Protein AF-X1UPN3-F1 (afdb_monomer_lite)

pLDDT: mean 74.42, std 16.79, range [43.34, 97.44]

Foldseek 3Di: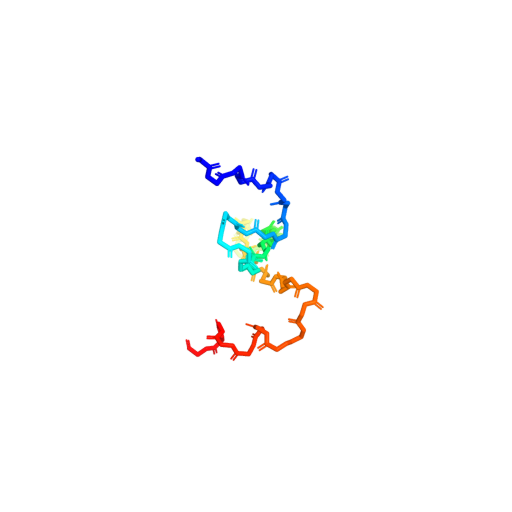
DQDQDPDPQAGSVRHGDFDWDKDWDWDQDPVRDIDIDIDIDTDTHPPPVVPPPPPD

Radius of gyration: 17.39 Å; chains: 1; bounding box: 54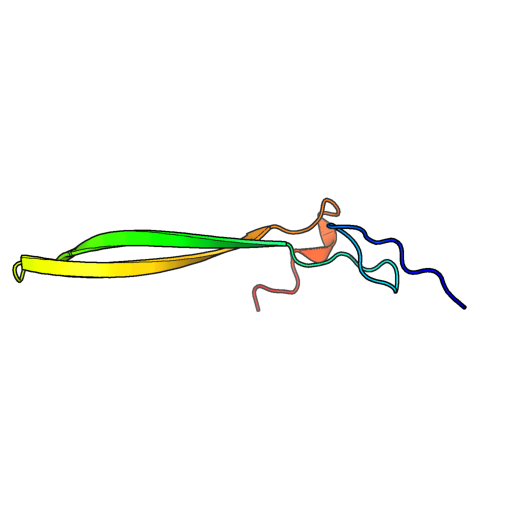×23×36 Å

Secondary structure (DSSP, 8-state):
-------SSB-TTSPBPPEEEEEEEEEE-TTS-EEEEEEEEEE--S-GGGGGGS--

Organism: NCBI:txid412755

Sequence (56 aa):
MKRCLNSPFYDCQGKPKDLLRLHYEVVRQPDGTTKRIWHRTVICSLEPHYCQLSML

Structure (mmCIF, N/CA/C/O backbone):
data_AF-X1UPN3-F1
#
_entry.id   AF-X1UPN3-F1
#
loop_
_atom_site.group_PDB
_atom_site.id
_atom_site.type_symbol
_atom_site.label_atom_id
_atom_site.label_alt_id
_atom_site.label_comp_id
_atom_site.label_asym_id
_atom_site.label_entity_id
_atom_site.label_seq_id
_atom_site.pdbx_PDB_ins_code
_atom_site.Cartn_x
_atom_site.Cartn_y
_atom_site.Cartn_z
_atom_site.occupancy
_atom_site.B_iso_or_equiv
_atom_site.auth_seq_id
_atom_site.auth_comp_id
_atom_site.auth_asym_id
_atom_site.auth_atom_id
_atom_site.pdbx_PDB_model_num
ATOM 1 N N . MET A 1 1 ? 35.908 1.235 -9.353 1.00 50.09 1 MET A N 1
ATOM 2 C CA . MET A 1 1 ? 34.709 1.502 -8.522 1.00 50.09 1 MET A CA 1
ATOM 3 C C . MET A 1 1 ? 33.506 1.656 -9.439 1.00 50.09 1 MET A C 1
ATOM 5 O O . MET A 1 1 ? 33.499 2.585 -10.236 1.00 50.09 1 MET A O 1
ATOM 9 N N . LYS A 1 2 ? 32.518 0.751 -9.382 1.00 55.69 2 LYS A N 1
ATOM 10 C CA . LYS A 1 2 ? 31.238 0.974 -10.073 1.00 55.69 2 LYS A CA 1
ATOM 11 C C . LYS A 1 2 ? 30.534 2.128 -9.356 1.00 55.69 2 LYS A C 1
ATOM 13 O O . LYS A 1 2 ? 30.238 2.010 -8.171 1.00 55.69 2 LYS A O 1
ATOM 18 N N . ARG A 1 3 ? 30.342 3.265 -10.031 1.00 62.03 3 ARG A N 1
ATOM 19 C CA . ARG A 1 3 ? 29.518 4.355 -9.496 1.00 62.03 3 ARG A CA 1
ATOM 20 C C . ARG A 1 3 ? 28.071 3.885 -9.557 1.00 62.03 3 ARG A C 1
ATOM 22 O O . ARG A 1 3 ? 27.543 3.705 -10.649 1.00 62.03 3 ARG A O 1
ATOM 29 N N . CYS A 1 4 ? 27.457 3.652 -8.402 1.00 64.69 4 CYS A N 1
ATOM 30 C CA . CYS A 1 4 ? 26.016 3.466 -8.354 1.00 64.69 4 CYS A CA 1
ATOM 31 C C . CYS A 1 4 ? 25.354 4.755 -8.833 1.00 64.69 4 CYS A C 1
ATOM 33 O O . CYS A 1 4 ? 25.644 5.834 -8.310 1.00 64.69 4 CYS A O 1
ATOM 35 N N . LEU A 1 5 ? 24.464 4.647 -9.813 1.00 68.00 5 LEU A N 1
ATOM 36 C CA . LEU A 1 5 ? 23.548 5.733 -10.114 1.00 68.00 5 LEU A CA 1
ATOM 37 C C . LEU A 1 5 ? 22.559 5.817 -8.947 1.00 68.00 5 LEU A C 1
ATOM 39 O O . LEU A 1 5 ? 21.932 4.812 -8.607 1.00 68.00 5 LEU A O 1
ATOM 43 N N . ASN A 1 6 ? 22.421 6.985 -8.317 1.00 65.88 6 ASN A N 1
ATOM 44 C CA . ASN A 1 6 ? 21.396 7.197 -7.295 1.00 65.88 6 ASN A CA 1
ATOM 45 C C . ASN A 1 6 ? 20.025 7.320 -7.978 1.00 65.88 6 ASN A C 1
ATOM 47 O O . ASN A 1 6 ? 19.488 8.413 -8.138 1.00 65.88 6 ASN A O 1
ATOM 51 N N . SER A 1 7 ? 19.519 6.193 -8.478 1.00 68.56 7 SER A N 1
ATOM 52 C CA . SER A 1 7 ? 18.244 6.108 -9.175 1.00 68.56 7 SER A CA 1
ATOM 53 C C . SER A 1 7 ? 17.135 5.693 -8.204 1.00 68.56 7 SER A C 1
ATOM 55 O O . SER A 1 7 ? 17.310 4.720 -7.454 1.00 68.56 7 SER A O 1
ATOM 57 N N . PRO A 1 8 ? 15.976 6.376 -8.232 1.00 70.38 8 PRO A N 1
ATOM 58 C CA . PRO A 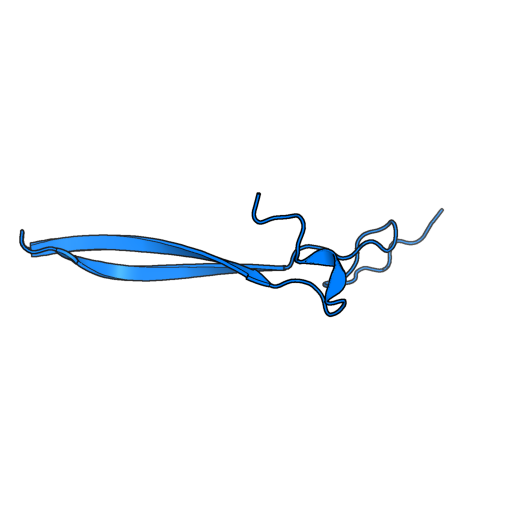1 8 ? 14.802 5.941 -7.485 1.00 70.38 8 PRO A CA 1
ATOM 59 C C . PRO A 1 8 ? 14.200 4.645 -8.055 1.00 70.38 8 PRO A C 1
ATOM 61 O O . PRO A 1 8 ? 13.503 3.946 -7.330 1.00 70.38 8 PRO A O 1
ATOM 64 N N . PHE A 1 9 ? 14.511 4.291 -9.308 1.00 71.69 9 PHE A N 1
ATOM 65 C CA . PHE A 1 9 ? 13.922 3.147 -10.016 1.00 71.69 9 PHE A CA 1
ATOM 66 C C . PHE A 1 9 ? 14.842 1.927 -10.111 1.00 71.69 9 PHE A C 1
ATOM 68 O O . PHE A 1 9 ? 14.350 0.813 -10.230 1.00 71.69 9 PHE A O 1
ATOM 75 N N . TYR A 1 10 ? 16.163 2.112 -10.050 1.00 73.38 10 TYR A N 1
ATOM 76 C CA . TYR A 1 10 ? 17.134 1.030 -10.247 1.00 73.38 10 TYR A CA 1
ATOM 77 C C . TYR A 1 10 ? 18.123 0.926 -9.084 1.00 73.38 10 TYR A C 1
ATOM 79 O O . TYR A 1 10 ? 18.435 1.916 -8.412 1.00 73.38 10 TYR A O 1
ATOM 87 N N . ASP A 1 11 ? 18.609 -0.284 -8.822 1.00 73.56 11 ASP A N 1
ATOM 88 C CA . ASP A 1 11 ? 19.673 -0.556 -7.861 1.00 73.56 11 ASP A CA 1
ATOM 89 C C . ASP A 1 11 ? 21.079 -0.356 -8.457 1.00 73.56 11 ASP A C 1
ATOM 91 O O . ASP A 1 11 ? 21.265 -0.034 -9.631 1.00 73.56 11 ASP A O 1
ATOM 95 N N . CYS A 1 12 ? 22.101 -0.546 -7.623 1.00 75.56 12 CYS A N 1
ATOM 96 C CA . CYS A 1 12 ? 23.507 -0.456 -8.025 1.00 75.56 12 CYS A CA 1
ATOM 97 C C . CYS A 1 12 ? 23.931 -1.491 -9.085 1.00 75.56 12 CYS A C 1
ATOM 99 O O . CYS A 1 12 ? 25.006 -1.355 -9.672 1.00 75.56 12 CYS A O 1
ATOM 101 N N . GLN A 1 13 ? 23.140 -2.546 -9.286 1.00 75.25 13 GLN A N 1
ATOM 102 C CA . GLN A 1 13 ? 23.352 -3.589 -10.287 1.00 75.25 13 GLN A CA 1
ATOM 103 C C . GLN A 1 13 ? 22.558 -3.314 -11.576 1.00 75.25 13 GLN A C 1
ATOM 105 O O . GLN A 1 13 ? 22.725 -4.055 -12.541 1.00 75.25 13 GLN A O 1
ATOM 110 N N . GLY A 1 14 ? 21.740 -2.253 -11.609 1.00 72.12 14 GLY A N 1
ATOM 111 C CA . GLY A 1 14 ? 20.848 -1.925 -12.721 1.00 72.12 14 GLY A CA 1
ATOM 112 C C . GLY A 1 14 ? 19.532 -2.704 -12.705 1.00 72.12 14 GLY A C 1
ATOM 113 O O . GLY A 1 14 ? 18.809 -2.672 -13.695 1.00 72.12 14 GLY A O 1
ATOM 114 N N . LYS A 1 15 ? 19.207 -3.404 -11.612 1.00 71.38 15 LYS A N 1
ATOM 115 C CA . LYS A 1 15 ? 17.932 -4.113 -11.468 1.00 71.38 15 LYS A CA 1
ATOM 116 C C . LYS A 1 15 ? 16.833 -3.148 -11.029 1.00 71.38 15 LYS A C 1
ATOM 118 O O . LYS A 1 15 ? 17.120 -2.239 -10.242 1.00 71.38 15 LYS A O 1
ATOM 123 N N . PRO A 1 16 ? 15.590 -3.326 -11.505 1.00 71.38 16 PRO A N 1
ATOM 124 C CA . PRO A 1 16 ? 14.468 -2.526 -11.041 1.00 71.38 16 PRO A CA 1
ATOM 125 C C . PRO A 1 16 ? 14.276 -2.708 -9.533 1.00 71.38 16 PRO A C 1
ATOM 127 O O . PRO A 1 16 ? 14.315 -3.822 -9.012 1.00 71.38 16 PRO A O 1
ATOM 130 N N . LYS A 1 17 ? 14.075 -1.596 -8.828 1.00 73.38 17 LYS A N 1
ATOM 131 C CA . LYS A 1 17 ? 13.615 -1.599 -7.442 1.00 73.38 17 LYS A CA 1
ATOM 132 C C . LYS A 1 17 ? 12.102 -1.746 -7.447 1.00 73.38 17 LYS A C 1
ATOM 134 O O . LYS A 1 17 ? 11.414 -1.077 -8.223 1.00 73.38 17 LYS A O 1
ATOM 139 N N . ASP A 1 18 ? 11.585 -2.564 -6.542 1.00 72.06 18 ASP A N 1
ATOM 140 C CA . ASP A 1 18 ? 10.167 -2.519 -6.216 1.00 72.06 18 ASP A CA 1
ATOM 141 C C . ASP A 1 18 ? 9.877 -1.168 -5.561 1.00 72.06 18 ASP A C 1
ATOM 143 O O . ASP A 1 18 ? 10.429 -0.843 -4.503 1.00 72.06 18 ASP A O 1
ATOM 147 N N . LEU A 1 19 ? 9.029 -0.355 -6.190 1.00 72.94 19 LEU A N 1
ATOM 148 C CA . LEU A 1 19 ? 8.536 0.853 -5.550 1.00 72.94 19 LEU A CA 1
ATOM 149 C C . LEU A 1 19 ? 7.382 0.459 -4.643 1.00 72.94 19 LEU A C 1
ATOM 151 O O . LEU A 1 19 ? 6.471 -0.267 -5.034 1.00 72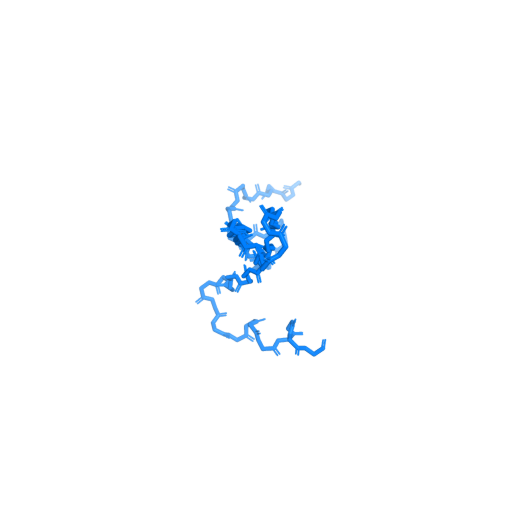.94 19 LEU A O 1
ATOM 155 N N . LEU A 1 20 ? 7.409 0.942 -3.408 1.00 74.75 20 LEU A N 1
ATOM 156 C CA . LEU A 1 20 ? 6.369 0.641 -2.443 1.00 74.75 20 LEU A CA 1
ATOM 157 C C . LEU A 1 20 ? 5.592 1.896 -2.090 1.00 74.75 20 LEU A C 1
ATOM 159 O O . LEU A 1 20 ? 6.156 2.858 -1.574 1.00 74.75 20 LEU A O 1
ATOM 163 N N . ARG A 1 21 ? 4.277 1.861 -2.311 1.00 80.94 21 ARG A N 1
ATOM 164 C CA . ARG A 1 21 ? 3.359 2.854 -1.765 1.00 80.94 21 ARG A CA 1
ATOM 165 C C . ARG A 1 21 ? 2.670 2.269 -0.545 1.00 80.94 21 ARG A C 1
ATOM 167 O O . ARG A 1 21 ? 1.868 1.342 -0.643 1.00 80.94 21 ARG A O 1
ATOM 174 N N . LEU A 1 22 ? 2.981 2.848 0.605 1.00 87.69 22 LEU A N 1
ATOM 175 C CA . LEU A 1 22 ? 2.306 2.572 1.863 1.00 87.69 22 LEU A CA 1
ATOM 176 C C . LEU A 1 22 ? 1.311 3.694 2.135 1.00 87.69 22 LEU A C 1
ATOM 178 O O . LEU A 1 22 ? 1.666 4.870 2.089 1.00 87.69 22 LEU A O 1
ATOM 182 N N . HIS A 1 23 ? 0.068 3.331 2.412 1.00 88.00 23 HIS A N 1
ATOM 183 C CA . HIS A 1 23 ? -0.931 4.259 2.926 1.00 88.00 23 HIS A CA 1
ATOM 184 C C . HIS A 1 23 ? -1.809 3.546 3.947 1.00 88.00 23 HIS A C 1
ATOM 186 O O . HIS A 1 23 ? -1.764 2.323 4.070 1.00 88.00 23 HIS A O 1
ATOM 192 N N . TYR A 1 24 ? -2.579 4.310 4.709 1.00 94.62 24 TYR A N 1
ATOM 193 C CA . TYR A 1 24 ? -3.564 3.744 5.611 1.00 94.62 24 TYR A CA 1
ATOM 194 C C . TYR A 1 24 ? -4.879 4.488 5.496 1.00 94.62 24 TYR A C 1
ATOM 196 O O . TYR A 1 24 ? -4.912 5.680 5.192 1.00 94.62 24 TYR A O 1
ATOM 204 N N . GLU A 1 25 ? -5.944 3.769 5.802 1.00 96.06 25 GLU A N 1
ATOM 205 C CA . GLU A 1 25 ? -7.277 4.318 5.966 1.00 96.06 25 GLU A CA 1
ATOM 206 C C . GLU A 1 25 ? -7.671 4.225 7.438 1.00 96.06 25 GLU A C 1
ATOM 208 O O . GLU A 1 25 ? -7.298 3.284 8.148 1.00 96.06 25 GLU A O 1
ATOM 213 N N . VAL A 1 26 ? -8.397 5.231 7.923 1.00 97.06 26 VAL A N 1
ATOM 214 C CA . VAL A 1 26 ? -8.960 5.225 9.275 1.00 97.06 26 VAL A CA 1
ATOM 215 C C . VAL A 1 26 ? -10.425 4.847 9.160 1.00 97.06 26 VAL A C 1
ATOM 217 O O . VAL A 1 26 ? -11.216 5.592 8.589 1.00 97.06 26 VAL A O 1
ATOM 220 N N . VAL A 1 27 ? -10.785 3.701 9.725 1.00 97.44 27 VAL A N 1
ATOM 221 C CA . VAL A 1 27 ? -12.147 3.167 9.678 1.00 97.44 27 VAL A CA 1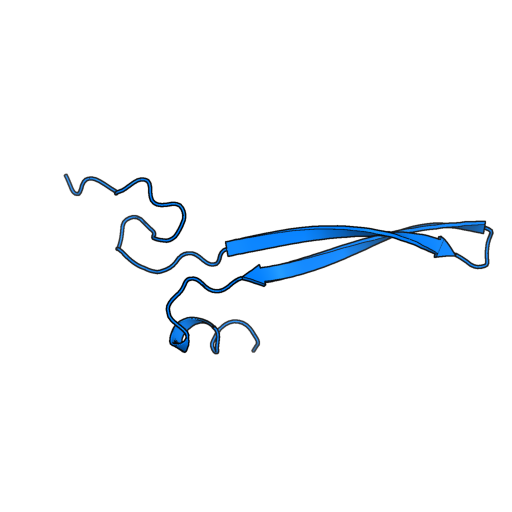
ATOM 222 C C . VAL A 1 27 ? -12.735 3.187 11.082 1.00 97.44 27 VAL A C 1
ATOM 224 O O . VAL A 1 27 ? -12.091 2.754 12.040 1.00 97.44 27 VAL A O 1
ATOM 227 N N . ARG A 1 28 ? -13.961 3.701 11.221 1.00 97.44 28 ARG A N 1
ATOM 228 C CA . ARG A 1 28 ? -14.705 3.658 12.484 1.00 97.44 28 ARG A CA 1
ATOM 229 C C . ARG A 1 28 ? -15.423 2.317 12.602 1.00 97.44 28 ARG A C 1
ATOM 231 O O . ARG A 1 28 ? -16.127 1.909 11.684 1.00 97.44 28 ARG A O 1
ATOM 238 N N . GLN A 1 29 ? -15.205 1.627 13.711 1.00 97.00 29 GLN A N 1
ATOM 239 C CA . GLN A 1 29 ? -15.775 0.317 13.984 1.00 97.00 29 GLN A CA 1
ATOM 240 C C . GLN A 1 29 ? -17.183 0.447 14.598 1.00 97.00 29 GLN A C 1
ATOM 242 O O . GLN A 1 29 ? -17.522 1.504 15.142 1.00 97.00 29 GLN A O 1
ATOM 247 N N . PRO A 1 30 ? -18.011 -0.614 14.536 1.00 96.19 30 PRO A N 1
ATOM 248 C CA . PRO A 1 30 ? -19.364 -0.601 15.103 1.00 96.19 30 PRO A CA 1
ATOM 249 C C . PRO A 1 30 ? -19.413 -0.382 16.622 1.00 96.19 30 PRO A C 1
ATOM 251 O O . PRO A 1 30 ? -20.395 0.145 17.130 1.00 96.19 30 PRO A O 1
ATOM 254 N N . ASP A 1 31 ? -18.348 -0.744 17.340 1.00 96.00 31 ASP A N 1
ATOM 255 C CA . ASP A 1 31 ? -18.191 -0.511 18.783 1.00 96.00 31 ASP A CA 1
ATOM 256 C C . ASP A 1 31 ? -17.793 0.941 19.131 1.00 96.00 31 ASP A C 1
ATOM 258 O O . ASP A 1 31 ? -17.583 1.277 20.294 1.00 96.00 31 ASP A O 1
ATOM 262 N N . GLY A 1 32 ? -17.686 1.818 18.125 1.00 95.81 32 GLY A N 1
ATOM 263 C CA . GLY A 1 32 ? -17.329 3.226 18.277 1.00 95.81 32 GLY A CA 1
ATOM 264 C C . GLY A 1 32 ? -15.825 3.510 18.297 1.00 95.81 32 GLY A C 1
ATOM 265 O O . GLY A 1 32 ? -15.443 4.685 18.287 1.00 95.81 32 GLY A O 1
ATOM 266 N N . THR A 1 33 ? -14.974 2.482 18.275 1.00 97.25 33 THR A N 1
ATOM 267 C CA . THR A 1 33 ? -13.517 2.642 18.186 1.00 97.25 33 THR A CA 1
ATOM 268 C C . THR A 1 33 ? -13.073 2.958 16.753 1.00 97.25 33 THR A C 1
ATOM 270 O O . THR A 1 33 ? -13.853 2.891 15.800 1.00 97.25 33 THR A O 1
ATOM 273 N N . THR A 1 34 ? -11.817 3.368 16.567 1.00 97.31 34 THR A N 1
ATOM 274 C CA . THR A 1 34 ? -11.231 3.596 15.240 1.00 97.31 34 THR A CA 1
ATOM 275 C C . THR A 1 34 ? -10.050 2.665 15.014 1.00 97.31 34 THR A C 1
ATOM 277 O O . THR A 1 34 ? -9.187 2.497 15.874 1.00 97.31 34 THR A O 1
ATOM 280 N N . LYS A 1 35 ? -9.989 2.076 13.821 1.00 97.00 35 LYS A N 1
ATOM 281 C CA . LYS A 1 35 ? -8.924 1.171 13.396 1.00 97.00 35 LYS A CA 1
ATOM 282 C C . LYS A 1 35 ? -8.207 1.750 12.186 1.00 97.00 35 LYS A C 1
ATOM 284 O O . LYS A 1 35 ? -8.835 2.293 11.281 1.00 97.00 35 LYS A O 1
ATOM 289 N N . ARG A 1 36 ? -6.882 1.607 12.156 1.00 97.19 36 ARG A N 1
ATOM 290 C CA . ARG A 1 36 ? -6.077 1.890 10.963 1.00 97.19 36 ARG A CA 1
ATOM 291 C C . ARG A 1 36 ? -5.940 0.617 10.141 1.00 97.19 36 ARG A C 1
ATOM 293 O O . ARG A 1 36 ? -5.475 -0.397 10.662 1.00 97.19 36 ARG A O 1
ATOM 300 N N . ILE A 1 37 ? -6.334 0.678 8.877 1.00 94.62 37 ILE A N 1
ATOM 301 C CA . ILE A 1 37 ? -6.112 -0.391 7.906 1.00 94.62 37 ILE A CA 1
ATOM 302 C C . ILE A 1 37 ? -4.946 0.038 7.031 1.00 94.62 37 ILE A C 1
ATOM 304 O O . ILE A 1 37 ? -4.997 1.089 6.401 1.00 94.62 37 ILE A O 1
ATOM 308 N N . TRP A 1 38 ? -3.871 -0.744 7.042 1.00 92.38 38 TRP A N 1
ATOM 309 C CA . TRP A 1 38 ? -2.677 -0.457 6.257 1.00 92.38 38 TRP A CA 1
ATOM 310 C C . TRP A 1 38 ? -2.766 -1.134 4.897 1.00 92.38 38 TRP A C 1
ATOM 312 O O . TRP A 1 38 ? -2.979 -2.341 4.806 1.00 92.38 38 TRP A O 1
ATOM 322 N N . HIS A 1 39 ? -2.538 -0.350 3.853 1.00 86.62 39 HIS A N 1
ATOM 323 C CA . HIS A 1 39 ? -2.493 -0.798 2.476 1.00 86.62 39 HIS A CA 1
ATOM 324 C C . HIS A 1 39 ? -1.058 -0.714 1.969 1.00 86.62 39 HIS A C 1
ATOM 326 O O . HIS A 1 39 ? -0.406 0.337 2.005 1.00 86.62 39 HIS A O 1
ATOM 332 N N . ARG A 1 40 ? -0.576 -1.853 1.479 1.00 83.50 40 ARG A N 1
ATOM 333 C CA . ARG A 1 40 ? 0.714 -1.987 0.817 1.00 83.50 40 ARG A CA 1
ATOM 334 C C . ARG A 1 40 ? 0.468 -2.196 -0.668 1.00 83.50 40 ARG A C 1
ATOM 336 O O . ARG A 1 40 ? -0.025 -3.244 -1.067 1.00 83.50 40 ARG A O 1
ATOM 343 N N . THR A 1 41 ? 0.845 -1.216 -1.479 1.00 80.44 41 THR A N 1
ATOM 344 C CA . THR A 1 41 ? 0.802 -1.329 -2.936 1.00 80.44 41 THR A CA 1
ATOM 345 C C . THR A 1 41 ? 2.223 -1.437 -3.460 1.00 80.44 41 THR A C 1
ATOM 347 O O . THR A 1 41 ? 3.036 -0.531 -3.266 1.00 80.44 41 THR A O 1
ATOM 350 N N . VAL A 1 42 ? 2.521 -2.553 -4.118 1.00 75.3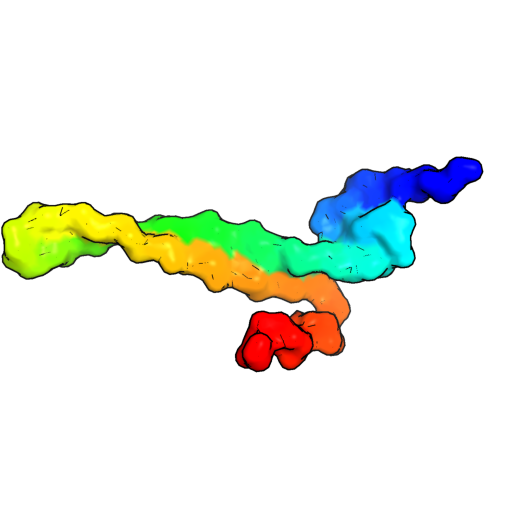1 42 VAL A N 1
ATOM 351 C CA . VAL A 1 42 ? 3.749 -2.705 -4.897 1.00 75.31 42 VAL A CA 1
ATOM 352 C C . VAL A 1 42 ? 3.509 -2.026 -6.242 1.00 75.31 42 VAL A C 1
ATOM 354 O O . VAL A 1 42 ? 2.627 -2.418 -6.999 1.00 75.31 42 VAL A O 1
ATOM 357 N N . ILE A 1 43 ? 4.250 -0.955 -6.497 1.00 71.50 43 ILE A N 1
ATOM 358 C CA . ILE A 1 43 ? 4.315 -0.277 -7.784 1.00 71.50 43 ILE A CA 1
ATOM 359 C C . ILE A 1 43 ? 5.539 -0.853 -8.480 1.00 71.50 43 ILE A C 1
ATOM 361 O O . ILE A 1 43 ? 6.678 -0.610 -8.086 1.00 71.50 43 ILE A O 1
ATOM 365 N N . CYS A 1 44 ? 5.312 -1.659 -9.501 1.00 65.19 44 CYS A N 1
ATOM 366 C CA . CYS A 1 44 ? 6.422 -2.181 -10.273 1.00 65.19 44 CYS A CA 1
ATOM 367 C C . CYS A 1 44 ? 7.044 -1.055 -11.092 1.00 65.19 44 CYS A C 1
ATOM 369 O O . CYS A 1 44 ? 6.342 -0.213 -11.659 1.00 65.19 44 CYS A O 1
ATOM 371 N N . SER A 1 45 ? 8.375 -1.032 -11.120 1.00 60.22 45 SER A N 1
ATOM 372 C CA . SER A 1 45 ? 9.128 -0.176 -12.031 1.00 60.22 45 SER A CA 1
ATOM 373 C C . SER A 1 45 ? 8.666 -0.402 -13.479 1.00 60.22 45 SER A C 1
ATOM 375 O O . SER A 1 45 ? 8.117 -1.452 -13.798 1.00 60.22 45 SER A O 1
ATOM 377 N N . LEU A 1 46 ? 8.892 0.594 -14.341 1.00 57.44 46 LEU A N 1
ATOM 378 C CA . LEU A 1 46 ? 8.363 0.762 -15.710 1.00 57.44 46 LEU A CA 1
ATOM 379 C C . LEU A 1 46 ? 8.502 -0.434 -16.682 1.00 57.44 46 LEU A C 1
ATOM 381 O O . LEU A 1 46 ? 7.988 -0.353 -17.794 1.00 57.44 46 LEU A O 1
ATOM 385 N N . GLU A 1 47 ? 9.162 -1.526 -16.297 1.00 57.97 47 GLU A N 1
ATOM 386 C CA . GLU A 1 47 ? 9.251 -2.758 -17.075 1.00 57.97 47 GLU A CA 1
ATOM 387 C C . GLU A 1 47 ? 8.145 -3.752 -16.654 1.00 57.97 47 GLU A C 1
ATOM 389 O O . GLU A 1 47 ? 8.220 -4.349 -15.575 1.00 57.97 47 GLU A O 1
ATOM 394 N N . PRO A 1 48 ? 7.124 -3.986 -17.507 1.00 53.94 48 PRO A N 1
ATOM 395 C CA . PRO A 1 48 ? 5.939 -4.789 -17.174 1.00 53.94 48 PRO A CA 1
ATOM 396 C C . PRO A 1 48 ? 6.250 -6.227 -16.733 1.00 53.94 48 PRO A C 1
ATOM 398 O O . PRO A 1 48 ? 5.473 -6.840 -16.004 1.00 53.94 48 PRO A O 1
ATOM 401 N N . HIS A 1 49 ? 7.390 -6.771 -17.163 1.00 54.09 49 HIS A N 1
ATOM 402 C CA . HIS A 1 49 ? 7.755 -8.176 -16.982 1.00 54.09 49 HIS A CA 1
ATOM 403 C C . HIS A 1 49 ? 8.232 -8.536 -15.566 1.00 54.09 49 HIS A C 1
ATOM 405 O O . HIS A 1 49 ? 8.236 -9.713 -15.216 1.00 54.09 49 HIS A O 1
ATOM 411 N N . TYR A 1 50 ? 8.600 -7.561 -14.731 1.00 53.91 50 TYR A N 1
ATOM 412 C CA . TYR A 1 50 ? 9.117 -7.836 -13.381 1.00 53.91 50 TYR A CA 1
ATOM 413 C C . TYR A 1 50 ? 8.027 -7.934 -12.309 1.00 53.91 50 TYR A C 1
ATOM 415 O O . TYR A 1 50 ? 8.269 -8.425 -11.210 1.00 53.91 50 TYR A O 1
ATOM 423 N N . CYS A 1 51 ? 6.803 -7.524 -12.639 1.00 51.69 51 CYS A N 1
ATOM 424 C CA . CYS A 1 51 ? 5.700 -7.428 -11.688 1.00 51.69 51 CYS A CA 1
ATOM 425 C C . CYS A 1 51 ? 5.034 -8.776 -11.362 1.00 51.69 51 CYS A C 1
ATOM 427 O O . CYS A 1 51 ? 4.325 -8.912 -10.369 1.00 51.69 51 CYS A O 1
ATOM 429 N N . GLN A 1 52 ? 5.264 -9.790 -12.197 1.00 51.25 52 GLN A N 1
ATOM 430 C CA . GLN A 1 52 ? 4.559 -11.070 -12.128 1.00 51.25 52 GLN A CA 1
ATOM 431 C C . GLN A 1 52 ? 5.151 -12.041 -11.087 1.00 51.25 52 GLN A C 1
ATOM 433 O O . GLN A 1 52 ? 4.533 -13.055 -10.781 1.00 51.25 52 GLN A O 1
ATOM 438 N N . LEU A 1 53 ? 6.329 -11.737 -10.527 1.00 49.94 53 LEU A N 1
ATOM 439 C CA . LEU A 1 53 ? 7.069 -12.641 -9.635 1.00 49.94 53 LEU A CA 1
ATOM 440 C C . LEU A 1 53 ? 6.850 -12.389 -8.133 1.00 49.94 53 LEU A C 1
ATOM 442 O O . LEU A 1 53 ? 7.269 -13.218 -7.334 1.00 49.94 53 LEU A O 1
ATOM 446 N N . SER A 1 54 ? 6.208 -11.287 -7.726 1.00 43.81 54 SER A N 1
ATOM 447 C CA . SER A 1 54 ? 6.079 -10.905 -6.303 1.00 43.81 54 SER A CA 1
ATOM 448 C C . SER A 1 54 ? 4.698 -11.161 -5.679 1.00 43.81 54 SER A C 1
ATOM 450 O O . SER A 1 54 ? 4.478 -10.797 -4.524 1.00 43.81 54 SER A O 1
ATOM 452 N N . MET A 1 55 ? 3.775 -11.788 -6.420 1.00 44.44 55 MET A N 1
ATOM 453 C CA . MET A 1 55 ? 2.418 -12.134 -5.958 1.00 44.44 55 MET A CA 1
ATOM 454 C C . MET A 1 55 ? 2.191 -13.646 -5.739 1.00 44.44 55 MET A C 1
ATOM 456 O O . MET A 1 55 ? 1.038 -14.070 -5.662 1.00 44.44 55 MET A O 1
ATOM 460 N N . LEU A 1 56 ? 3.259 -14.449 -5.639 1.00 43.34 56 LEU A N 1
ATOM 461 C CA . LEU A 1 56 ? 3.205 -15.862 -5.228 1.00 43.34 56 LEU A CA 1
ATOM 462 C C . LEU A 1 56 ? 3.656 -16.033 -3.774 1.00 43.34 56 LEU A C 1
ATOM 464 O O . LEU A 1 56 ? 4.671 -15.402 -3.402 1.00 43.34 56 LEU A O 1
#